Protein AF-A0A0H5RME9-F1 (afdb_monomer_lite)

Structure (mmCIF, N/CA/C/O backbone):
data_AF-A0A0H5RME9-F1
#
_entry.id   AF-A0A0H5RME9-F1
#
loop_
_atom_site.group_PDB
_atom_site.id
_atom_site.type_symbol
_atom_site.label_atom_id
_atom_site.label_alt_id
_atom_site.label_comp_id
_atom_site.label_asym_id
_atom_site.label_entity_id
_atom_site.label_seq_id
_atom_site.pdbx_PDB_ins_code
_atom_site.Cartn_x
_atom_site.Cartn_y
_atom_site.Cartn_z
_atom_site.occupancy
_atom_site.B_iso_or_equiv
_atom_site.auth_seq_id
_atom_site.auth_comp_id
_atom_site.auth_asym_id
_atom_site.auth_atom_id
_atom_site.pdbx_PDB_model_num
ATOM 1 N N . MET A 1 1 ? 6.070 22.089 -0.536 1.00 40.41 1 MET A N 1
ATOM 2 C CA . MET A 1 1 ? 4.831 21.784 0.204 1.00 40.41 1 MET A CA 1
ATOM 3 C C . MET A 1 1 ? 4.880 20.301 0.461 1.00 40.41 1 MET A C 1
ATOM 5 O O . MET A 1 1 ? 4.874 19.531 -0.490 1.00 40.41 1 MET A O 1
ATOM 9 N N . ASP A 1 2 ? 5.138 19.946 1.711 1.00 47.03 2 ASP A N 1
ATOM 10 C CA . ASP A 1 2 ? 5.617 18.626 2.100 1.00 47.03 2 ASP A CA 1
ATOM 11 C C . ASP A 1 2 ? 4.523 17.584 1.878 1.00 47.03 2 ASP A C 1
ATOM 13 O O . ASP A 1 2 ? 3.501 17.574 2.561 1.00 47.03 2 ASP A O 1
ATOM 17 N N . HIS A 1 3 ? 4.734 16.721 0.883 1.00 46.75 3 HIS A N 1
ATOM 18 C CA . HIS A 1 3 ? 3.928 15.527 0.658 1.00 46.75 3 HIS A CA 1
ATOM 19 C C . HIS A 1 3 ? 4.273 14.528 1.754 1.00 46.75 3 HIS A C 1
ATOM 21 O O . HIS A 1 3 ? 5.075 13.623 1.575 1.00 46.75 3 HIS A O 1
ATOM 27 N N . LEU A 1 4 ? 3.729 14.781 2.932 1.00 53.81 4 LEU A N 1
ATOM 28 C CA . LEU A 1 4 ? 3.854 13.961 4.115 1.00 53.81 4 LEU A CA 1
ATOM 29 C C . LEU A 1 4 ? 3.434 12.516 3.783 1.00 53.81 4 LEU A C 1
ATOM 31 O O . LEU A 1 4 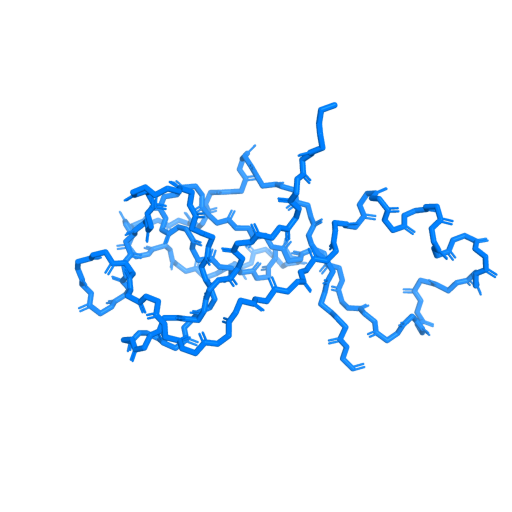? 2.259 12.227 3.578 1.00 53.81 4 LEU A O 1
ATOM 35 N N . PHE A 1 5 ? 4.421 11.617 3.729 1.00 57.16 5 PHE A N 1
ATOM 36 C CA . PHE A 1 5 ? 4.344 10.161 3.486 1.00 57.16 5 PHE A CA 1
ATOM 37 C C . PHE A 1 5 ? 3.650 9.384 4.614 1.00 57.16 5 PHE A C 1
ATOM 39 O O . PHE A 1 5 ? 3.888 8.197 4.840 1.00 57.16 5 PHE A O 1
ATOM 46 N N . TRP A 1 6 ? 2.813 10.083 5.363 1.00 62.12 6 TRP A N 1
ATOM 47 C CA . TRP A 1 6 ? 2.201 9.658 6.597 1.00 62.12 6 TRP A CA 1
ATOM 48 C C . TRP A 1 6 ? 0.726 9.482 6.277 1.00 62.12 6 TRP A C 1
ATOM 50 O O . TRP A 1 6 ? 0.084 10.492 6.032 1.00 62.12 6 TRP A O 1
ATOM 60 N N . ASN A 1 7 ? 0.242 8.238 6.182 1.00 80.19 7 ASN A N 1
ATOM 61 C CA . ASN A 1 7 ? -1.174 7.836 6.329 1.00 80.19 7 ASN A CA 1
ATOM 62 C C . ASN A 1 7 ? -1.429 6.372 5.925 1.00 80.19 7 ASN A C 1
ATOM 64 O O . ASN A 1 7 ? -2.556 5.986 5.615 1.00 80.19 7 ASN A O 1
ATOM 68 N N . TRP A 1 8 ? -0.410 5.512 5.965 1.00 90.56 8 TRP A N 1
ATOM 69 C CA . TRP A 1 8 ? -0.664 4.079 5.926 1.00 90.56 8 TRP A CA 1
ATOM 70 C C . TRP A 1 8 ? -1.287 3.653 7.250 1.00 90.56 8 TRP A C 1
ATOM 72 O O . TRP A 1 8 ? -0.708 3.865 8.314 1.00 90.56 8 TRP A O 1
ATOM 82 N N . ARG A 1 9 ? -2.483 3.078 7.200 1.00 93.62 9 ARG A N 1
ATOM 83 C CA . ARG A 1 9 ? -3.236 2.622 8.368 1.00 93.62 9 ARG A CA 1
ATOM 84 C C . ARG A 1 9 ? -3.446 1.124 8.285 1.00 93.62 9 ARG A C 1
ATO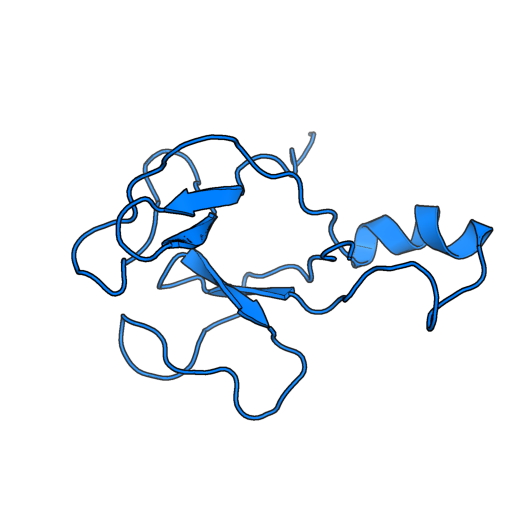M 86 O O . ARG A 1 9 ? -3.648 0.577 7.205 1.00 93.62 9 ARG A O 1
ATOM 93 N N . PHE A 1 10 ? -3.444 0.465 9.433 1.00 94.12 10 PHE A N 1
ATOM 94 C CA . PHE A 1 10 ? -3.889 -0.917 9.527 1.00 94.12 10 PHE A CA 1
ATOM 95 C C . PHE A 1 10 ? -5.412 -0.959 9.632 1.00 94.12 10 PHE A C 1
ATOM 97 O O . PHE A 1 10 ? -5.998 -0.217 10.421 1.00 94.12 10 PHE A O 1
ATOM 104 N N . CYS A 1 11 ? -6.064 -1.805 8.833 1.00 95.06 11 CYS A N 1
ATOM 105 C CA . CYS A 1 11 ? -7.497 -2.022 8.952 1.00 95.06 11 CYS A CA 1
ATOM 106 C C . CYS A 1 11 ? -7.806 -3.148 9.942 1.00 95.06 11 CYS A C 1
ATOM 108 O O . CYS A 1 11 ? -7.425 -4.292 9.712 1.00 95.06 11 CYS A O 1
ATOM 110 N N . GLY A 1 12 ? -8.593 -2.857 10.980 1.00 95.06 12 GLY A N 1
ATOM 111 C CA . GLY A 1 12 ? -9.007 -3.861 11.970 1.00 95.06 12 GLY A CA 1
ATOM 112 C C . GLY A 1 12 ? -9.962 -4.941 11.443 1.00 95.06 12 GLY A C 1
ATOM 113 O O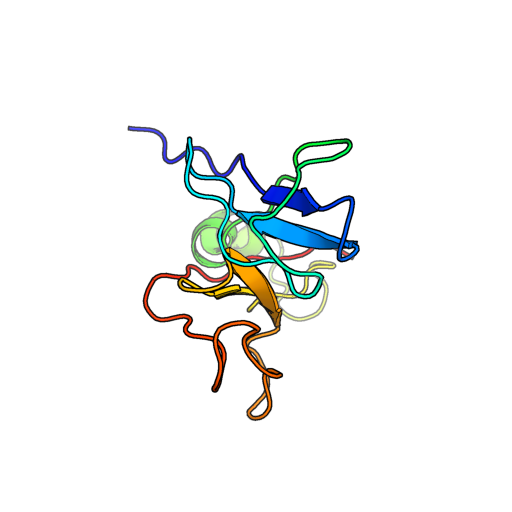 . GLY A 1 12 ? -10.170 -5.942 12.119 1.00 95.06 12 GLY A O 1
ATOM 114 N N . LYS A 1 13 ? -10.541 -4.752 10.249 1.00 94.81 13 LYS A N 1
ATOM 115 C CA . LYS A 1 13 ? -11.482 -5.702 9.634 1.00 94.81 13 LYS A CA 1
ATOM 116 C C . LYS A 1 13 ? -10.771 -6.717 8.743 1.00 94.81 13 LYS A C 1
ATOM 118 O O . LYS A 1 13 ? -10.858 -7.910 8.992 1.00 94.81 13 LYS A O 1
ATOM 123 N N . CYS A 1 14 ? -10.051 -6.241 7.724 1.00 94.50 14 CYS A N 1
ATOM 124 C CA . CYS A 1 14 ? -9.375 -7.105 6.748 1.00 94.50 14 CYS A CA 1
ATOM 125 C C . CYS A 1 14 ? -7.897 -7.371 7.052 1.00 94.50 14 CYS A C 1
ATOM 127 O O . CYS A 1 14 ? -7.250 -8.097 6.304 1.00 94.50 14 CYS A O 1
ATOM 129 N N . PHE A 1 15 ? -7.340 -6.754 8.098 1.00 94.00 15 PHE A N 1
ATOM 130 C CA . PHE A 1 15 ? -5.931 -6.871 8.486 1.00 94.00 15 PHE A CA 1
ATOM 131 C C . PHE A 1 15 ? -4.924 -6.373 7.429 1.00 94.00 15 PHE A C 1
ATOM 133 O O . PHE A 1 15 ? -3.719 -6.569 7.569 1.00 94.00 15 PHE A O 1
ATOM 140 N N . GLY A 1 16 ? -5.399 -5.692 6.382 1.00 92.44 16 GLY A N 1
ATOM 141 C CA . GLY A 1 16 ? -4.565 -5.070 5.358 1.00 92.44 16 GLY A CA 1
ATOM 142 C C . GLY A 1 16 ? -4.118 -3.657 5.735 1.00 92.44 16 GLY A C 1
ATOM 143 O O . GLY A 1 16 ? -4.789 -2.955 6.496 1.00 92.44 16 GLY A O 1
ATOM 144 N N . LEU A 1 17 ? -3.001 -3.220 5.148 1.00 94.12 17 LEU A N 1
ATOM 145 C CA . LEU A 1 17 ? -2.609 -1.812 5.156 1.00 94.12 17 LEU A CA 1
ATOM 146 C C . LEU A 1 17 ? -3.372 -1.054 4.071 1.00 94.12 17 LEU A C 1
ATOM 148 O O . LEU A 1 17 ? -3.455 -1.517 2.931 1.00 94.12 17 LEU A O 1
ATOM 152 N N . PHE A 1 18 ? -3.901 0.117 4.409 1.00 93.69 18 PHE A N 1
ATOM 153 C CA . PHE A 1 18 ? -4.582 0.997 3.470 1.00 93.69 18 PHE A CA 1
ATOM 154 C C . PHE A 1 18 ? -4.107 2.439 3.601 1.00 93.69 18 PHE A C 1
ATOM 156 O O . PHE A 1 18 ? -3.687 2.869 4.674 1.00 93.69 18 PHE A O 1
ATOM 163 N N . TRP A 1 19 ? -4.168 3.177 2.499 1.00 90.81 19 TRP A N 1
ATOM 164 C CA . TRP A 1 19 ? -3.897 4.608 2.499 1.00 90.81 19 TRP A CA 1
ATOM 165 C C . TRP A 1 19 ? -5.145 5.373 2.953 1.00 90.81 19 TRP A C 1
ATOM 167 O O . TRP A 1 19 ? -6.231 5.157 2.415 1.00 90.81 19 TRP A O 1
ATOM 177 N N . GLU A 1 20 ? -5.009 6.254 3.942 1.00 86.50 20 GLU A N 1
ATOM 178 C CA . GLU A 1 20 ? -6.101 7.107 4.423 1.00 86.50 20 GLU A CA 1
ATOM 179 C C . GLU A 1 20 ? -5.889 8.560 3.979 1.00 86.50 20 GLU A C 1
ATOM 181 O O . GLU A 1 20 ? -5.029 9.268 4.497 1.00 86.50 20 GLU A O 1
ATOM 186 N N . GLU A 1 21 ? -6.696 9.046 3.036 1.00 79.25 21 GLU A N 1
ATOM 187 C CA . GLU A 1 21 ? -6.674 10.456 2.636 1.00 79.25 21 GLU A CA 1
ATOM 188 C C . GLU A 1 21 ? -7.948 11.160 3.113 1.00 79.25 21 GLU A C 1
ATOM 190 O O . GLU A 1 21 ? -8.986 11.180 2.445 1.00 79.25 21 GLU A O 1
ATOM 195 N N . GLY A 1 22 ? -7.888 11.721 4.322 1.00 76.56 22 GLY A N 1
ATOM 196 C CA . GLY A 1 22 ? -9.033 12.393 4.932 1.00 76.56 22 GLY A CA 1
ATOM 197 C C . GLY A 1 22 ? -10.205 11.431 5.152 1.00 76.56 22 GLY A C 1
ATOM 198 O O . GLY A 1 22 ? -10.115 10.517 5.964 1.00 76.56 22 GLY A O 1
ATOM 199 N N . GLN A 1 23 ? -11.325 11.645 4.453 1.00 71.69 23 GLN A N 1
ATOM 200 C CA . GLN A 1 23 ? -12.505 10.765 4.526 1.00 71.69 23 GLN A CA 1
ATOM 201 C C . GLN A 1 23 ? -12.440 9.581 3.541 1.00 71.69 23 GLN A C 1
ATOM 203 O O . GLN A 1 23 ? -13.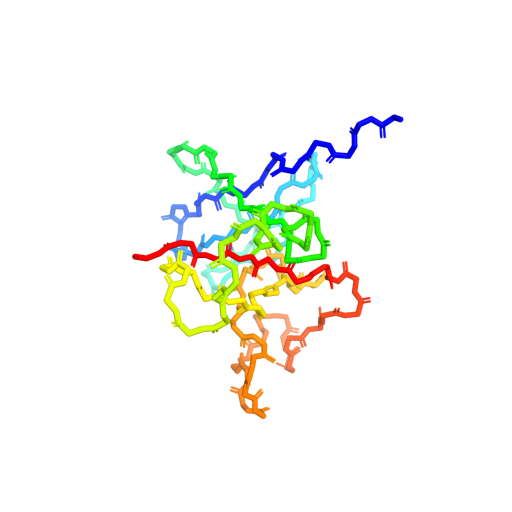297 8.694 3.589 1.00 71.69 23 GLN A O 1
ATOM 208 N N . HIS A 1 24 ? -11.448 9.553 2.646 1.00 80.75 24 HIS A N 1
ATOM 209 C CA . HIS A 1 24 ? -11.295 8.518 1.630 1.00 80.75 24 HIS A CA 1
ATOM 210 C C . HIS A 1 24 ? -10.404 7.388 2.145 1.00 80.75 24 HIS A C 1
ATOM 212 O O . HIS A 1 24 ? -9.206 7.546 2.361 1.00 80.75 24 HIS A O 1
ATOM 218 N N . LYS A 1 25 ? -11.032 6.230 2.336 1.00 84.25 25 LYS A N 1
ATOM 219 C CA . LYS A 1 25 ? -10.447 5.033 2.954 1.00 84.25 25 LYS A CA 1
ATOM 220 C C . LYS A 1 25 ? -10.773 3.762 2.165 1.00 84.25 25 LYS A C 1
ATOM 222 O O . LYS A 1 25 ? -10.745 2.681 2.726 1.00 84.25 25 LYS A O 1
ATOM 227 N N . GLY A 1 26 ? -11.122 3.894 0.883 1.00 89.06 26 GLY A N 1
ATOM 228 C CA . GLY A 1 26 ? -11.371 2.784 -0.047 1.00 89.06 26 GLY A CA 1
ATOM 229 C C . GLY A 1 26 ? -12.389 1.731 0.392 1.00 89.06 26 GLY A C 1
ATOM 230 O O . GLY A 1 26 ? -13.140 1.921 1.344 1.00 89.06 26 GLY A O 1
ATOM 231 N N . HIS A 1 27 ? -12.424 0.622 -0.350 1.00 92.81 27 HIS A N 1
ATOM 232 C CA . HIS A 1 27 ? -13.281 -0.533 -0.083 1.00 92.81 27 HIS A CA 1
ATOM 233 C C . HIS A 1 27 ? -12.522 -1.632 0.669 1.00 92.81 27 HIS A C 1
ATOM 235 O O . HIS A 1 27 ? -11.443 -2.055 0.248 1.00 92.81 27 HIS A O 1
ATOM 241 N N . CYS A 1 28 ? -13.120 -2.126 1.748 1.00 93.88 28 CYS A N 1
ATOM 242 C CA . CYS A 1 28 ? -12.600 -3.225 2.552 1.00 93.88 28 CYS A CA 1
ATOM 243 C C . CYS A 1 28 ? -13.042 -4.578 1.980 1.00 93.88 28 CYS A C 1
ATOM 245 O O . CYS A 1 28 ? -14.187 -4.713 1.562 1.00 93.88 28 CYS A O 1
ATOM 247 N N . SER A 1 29 ? -12.172 -5.596 2.002 1.00 92.81 29 SER A N 1
ATOM 248 C CA . SER A 1 29 ? -12.540 -6.959 1.569 1.00 92.81 29 SER A CA 1
ATOM 249 C C . SER A 1 29 ? -13.667 -7.564 2.407 1.00 92.81 29 SER A C 1
ATOM 251 O O . SER A 1 29 ? -14.456 -8.341 1.885 1.00 92.81 29 SER A O 1
ATOM 253 N N . GLU A 1 30 ? -13.786 -7.144 3.669 1.00 94.94 30 GLU A N 1
ATOM 254 C CA . GLU A 1 30 ? -14.857 -7.556 4.586 1.00 94.94 30 GLU A CA 1
ATOM 255 C C . GLU A 1 30 ? -16.139 -6.716 4.427 1.00 94.94 30 GLU A C 1
ATOM 257 O O . GLU A 1 30 ? -17.077 -6.832 5.214 1.00 94.94 30 GLU A O 1
ATOM 262 N N . GLY A 1 31 ? -16.184 -5.832 3.427 1.00 90.81 31 GLY A N 1
ATOM 263 C CA . GLY A 1 31 ? -17.307 -4.945 3.154 1.00 90.81 31 GLY A CA 1
ATOM 264 C C . GLY A 1 31 ? -17.214 -3.570 3.829 1.00 90.81 31 GLY A C 1
ATOM 265 O O . GLY A 1 31 ? -16.568 -3.354 4.865 1.00 90.81 31 GLY A O 1
ATOM 266 N N . GLY A 1 32 ? -17.887 -2.595 3.211 1.00 91.50 32 GLY A N 1
ATOM 267 C CA . GLY A 1 32 ? -17.838 -1.186 3.611 1.00 91.50 32 GLY A CA 1
ATOM 268 C C . GLY A 1 32 ? -16.462 -0.541 3.384 1.00 91.50 32 GLY A C 1
ATOM 269 O O . GLY A 1 32 ? -15.647 -1.048 2.616 1.00 91.50 32 GLY A O 1
ATOM 270 N N . GLY A 1 33 ? -16.201 0.594 4.042 1.00 92.94 33 GLY A N 1
ATOM 271 C CA . GLY A 1 33 ? -14.897 1.277 3.977 1.00 92.94 33 GLY A CA 1
ATOM 272 C C . GLY A 1 33 ? -13.891 0.762 5.006 1.00 92.94 33 GLY A C 1
ATOM 273 O O . GLY A 1 33 ? -14.311 0.162 5.997 1.00 92.94 33 GLY A O 1
ATOM 274 N N . HIS A 1 34 ? -12.584 0.973 4.811 1.00 94.44 34 HIS A N 1
ATOM 275 C CA . HIS A 1 34 ? -11.579 0.542 5.797 1.00 94.44 34 HIS A CA 1
ATOM 276 C C . HIS A 1 34 ? -11.776 1.210 7.166 1.00 94.44 34 HIS A C 1
ATOM 278 O O . HIS A 1 34 ? -12.239 2.342 7.281 1.00 94.44 34 HIS A O 1
ATOM 284 N N . GLU A 1 35 ? -11.423 0.496 8.228 1.00 94.31 35 GLU A N 1
ATOM 285 C CA . GLU A 1 35 ? -11.510 0.983 9.607 1.00 94.31 35 GLU A CA 1
ATOM 286 C C . GLU A 1 35 ? -10.123 0.974 10.238 1.00 94.31 35 GLU A C 1
ATOM 288 O O . GLU A 1 35 ? -9.580 -0.101 10.500 1.00 94.31 35 GLU A O 1
ATOM 293 N N . ALA A 1 36 ? -9.542 2.162 10.426 1.00 93.38 36 ALA A N 1
ATOM 294 C CA . ALA A 1 36 ? -8.204 2.317 10.979 1.00 93.38 36 ALA A CA 1
ATOM 295 C C . ALA A 1 36 ? -8.139 1.796 12.422 1.00 93.38 36 ALA A C 1
ATOM 297 O O . ALA A 1 36 ? -8.916 2.215 13.278 1.00 93.38 36 ALA A O 1
ATOM 298 N N . ALA A 1 37 ? -7.159 0.944 12.698 1.00 93.44 37 ALA A N 1
ATOM 299 C CA . ALA A 1 37 ? -6.830 0.453 14.025 1.00 93.44 37 ALA A CA 1
ATOM 300 C C . ALA A 1 37 ? -5.314 0.547 14.260 1.00 93.44 37 ALA A C 1
ATOM 302 O O . ALA A 1 37 ? -4.517 0.377 13.339 1.00 93.44 37 ALA A O 1
ATOM 303 N N . GLY A 1 38 ? -4.912 0.807 15.505 1.00 89.00 38 GLY A N 1
ATOM 304 C CA . GLY A 1 38 ? -3.500 0.854 15.890 1.00 89.00 38 GLY A CA 1
ATOM 305 C C . GLY A 1 38 ? -2.723 2.050 15.323 1.00 89.00 38 GLY A C 1
ATOM 306 O O . GLY A 1 38 ? -3.241 3.166 15.240 1.00 89.00 38 GLY A O 1
ATOM 307 N N . LEU A 1 39 ? -1.448 1.807 15.004 1.00 85.75 39 LEU A N 1
ATOM 308 C CA . LEU A 1 39 ? -0.481 2.828 14.595 1.00 85.75 39 LEU A CA 1
ATOM 309 C C . LEU A 1 39 ? -0.689 3.294 13.147 1.00 85.75 39 LEU A C 1
ATOM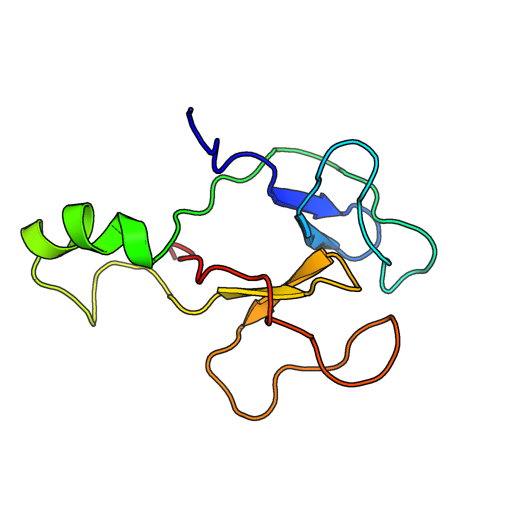 311 O O . LEU A 1 39 ? -1.257 2.589 12.311 1.00 85.75 39 LEU A O 1
ATOM 315 N N . SER A 1 40 ? -0.170 4.487 12.857 1.00 87.56 40 SER A N 1
ATOM 316 C CA . SER A 1 40 ? 0.124 4.905 11.488 1.00 87.56 40 SER A CA 1
ATOM 317 C C . SER A 1 40 ? 1.495 4.373 11.090 1.00 87.56 40 SER A C 1
ATOM 319 O O . SER A 1 40 ? 2.448 4.450 11.866 1.00 87.56 40 SER A O 1
ATOM 321 N N . PHE A 1 41 ? 1.584 3.844 9.879 1.00 86.31 41 PHE A N 1
ATOM 322 C CA . PHE A 1 41 ? 2.798 3.286 9.315 1.00 86.31 41 PHE A CA 1
ATOM 323 C C . PHE A 1 41 ? 3.451 4.295 8.384 1.00 86.31 41 PHE A C 1
ATOM 325 O O . PHE A 1 41 ? 2.796 5.081 7.690 1.00 86.31 41 PHE A O 1
ATOM 332 N N . PHE A 1 42 ? 4.772 4.247 8.379 1.00 83.56 42 PHE A N 1
ATOM 333 C CA . PHE A 1 42 ? 5.609 5.104 7.571 1.00 83.56 42 PHE A CA 1
ATOM 334 C C . PHE A 1 42 ? 6.287 4.236 6.528 1.00 83.56 42 PHE A C 1
ATOM 336 O O . PHE A 1 42 ? 7.150 3.429 6.861 1.00 83.56 42 PHE A O 1
ATOM 343 N N . LEU A 1 43 ? 5.849 4.372 5.278 1.00 83.06 43 LEU A N 1
ATOM 344 C CA . LEU A 1 43 ? 6.447 3.664 4.154 1.00 83.06 43 LEU A CA 1
ATOM 345 C C . LEU A 1 43 ? 7.114 4.677 3.243 1.00 83.06 43 LEU A C 1
ATOM 347 O O . LEU A 1 43 ? 6.478 5.611 2.750 1.00 83.06 43 LEU A O 1
ATOM 351 N N . GLN A 1 44 ? 8.411 4.483 3.046 1.00 80.81 44 GLN A N 1
ATOM 352 C CA . GLN A 1 44 ? 9.229 5.356 2.224 1.00 80.81 44 GLN A CA 1
ATOM 353 C C . GLN A 1 44 ? 8.907 5.105 0.753 1.00 80.81 44 GLN A C 1
ATOM 355 O O . GLN A 1 44 ? 8.697 3.961 0.340 1.00 80.81 44 GLN A O 1
ATOM 360 N N . ARG A 1 45 ? 8.862 6.160 -0.062 1.00 82.94 45 ARG A N 1
ATOM 361 C CA . ARG A 1 45 ? 8.731 5.967 -1.505 1.00 82.94 45 ARG A CA 1
ATOM 362 C C . ARG A 1 45 ? 10.069 5.540 -2.095 1.00 82.94 45 ARG A C 1
ATOM 364 O O . ARG A 1 45 ? 11.107 6.126 -1.794 1.00 82.94 45 ARG A O 1
ATOM 371 N N . ALA A 1 46 ? 10.032 4.549 -2.974 1.00 77.00 46 ALA A N 1
ATOM 372 C CA . ALA A 1 46 ? 11.212 3.998 -3.625 1.00 77.00 46 ALA A CA 1
ATOM 373 C C . ALA A 1 46 ? 11.954 5.037 -4.490 1.00 77.00 46 ALA A C 1
ATOM 375 O O . ALA A 1 46 ? 13.176 4.997 -4.577 1.00 77.00 46 ALA A O 1
ATOM 376 N N . ASP A 1 47 ? 11.243 6.005 -5.079 1.00 75.69 47 ASP A N 1
ATOM 377 C CA . ASP A 1 47 ? 11.845 7.087 -5.873 1.00 75.69 47 ASP A CA 1
ATOM 378 C C . ASP A 1 47 ? 12.650 8.076 -5.014 1.00 75.69 47 ASP A C 1
ATOM 380 O O . ASP A 1 47 ? 13.679 8.583 -5.451 1.00 75.69 47 ASP A O 1
ATOM 384 N N . GLN A 1 48 ? 12.218 8.318 -3.776 1.00 73.50 48 GLN A N 1
ATOM 385 C CA . GLN A 1 48 ? 12.912 9.197 -2.827 1.00 73.50 48 GLN A CA 1
ATOM 386 C C . GLN A 1 48 ? 14.032 8.488 -2.076 1.00 73.50 48 GLN A C 1
ATOM 388 O O . GLN A 1 48 ? 15.015 9.109 -1.674 1.00 73.50 48 GLN A O 1
ATOM 393 N N . LEU A 1 49 ? 13.921 7.169 -1.944 1.00 64.38 49 LEU A N 1
ATOM 394 C CA . LEU A 1 49 ? 15.007 6.334 -1.462 1.00 64.38 49 LEU A CA 1
ATOM 395 C C . LEU A 1 49 ? 16.221 6.349 -2.398 1.00 64.38 49 LEU A C 1
ATOM 397 O O . LEU A 1 49 ? 17.312 6.038 -1.942 1.00 64.38 49 LEU A O 1
ATOM 401 N N . GLY A 1 50 ? 16.087 6.768 -3.660 1.00 57.59 50 GLY A N 1
ATOM 402 C CA . GLY A 1 50 ? 17.217 6.913 -4.583 1.00 57.59 50 GLY A CA 1
ATOM 403 C C . GLY A 1 50 ? 18.336 7.831 -4.069 1.00 57.59 50 GLY A C 1
ATOM 404 O O . GLY A 1 50 ? 19.498 7.584 -4.369 1.00 57.59 50 GLY A O 1
ATOM 405 N N . GLU A 1 51 ? 18.032 8.837 -3.242 1.00 59.88 51 GLU A N 1
ATOM 406 C CA . GLU A 1 51 ? 19.055 9.675 -2.591 1.00 59.88 51 GLU A CA 1
ATOM 407 C C . GLU A 1 51 ? 19.632 9.010 -1.323 1.00 59.88 51 GLU A C 1
ATOM 409 O O . GLU A 1 51 ? 20.823 9.138 -1.037 1.00 59.88 51 GLU A O 1
ATOM 414 N N . TYR A 1 52 ? 18.824 8.231 -0.592 1.00 52.38 52 TYR A N 1
ATOM 415 C CA . TYR A 1 52 ? 19.226 7.560 0.654 1.00 52.38 52 TYR A CA 1
ATOM 416 C C . TYR A 1 52 ? 20.019 6.254 0.415 1.00 52.38 52 TYR A C 1
ATOM 418 O O . TYR A 1 52 ? 20.965 5.953 1.144 1.00 52.38 52 TYR A O 1
ATOM 426 N N . LEU A 1 53 ? 19.681 5.500 -0.638 1.00 51.66 53 LEU A N 1
ATOM 427 C CA . LEU A 1 53 ? 20.257 4.195 -0.999 1.00 51.66 53 LEU A CA 1
ATOM 428 C C . LEU A 1 53 ? 21.511 4.295 -1.886 1.00 51.66 53 LEU A C 1
ATOM 430 O O . LEU A 1 53 ? 22.326 3.373 -1.914 1.00 51.66 53 LEU A O 1
ATOM 434 N N . ASN A 1 54 ? 21.748 5.428 -2.559 1.00 50.88 54 ASN A N 1
ATOM 435 C CA . ASN A 1 54 ? 22.972 5.641 -3.350 1.00 50.88 54 ASN A CA 1
ATOM 436 C C . ASN A 1 54 ? 24.223 5.875 -2.470 1.00 50.88 54 ASN A C 1
ATOM 438 O O . ASN A 1 54 ? 25.342 5.934 -2.971 1.00 50.88 54 ASN A O 1
ATOM 442 N N . ARG A 1 55 ? 24.052 5.966 -1.141 1.00 51.72 55 ARG A N 1
ATOM 443 C CA . ARG A 1 55 ? 25.158 5.949 -0.168 1.00 51.72 55 ARG A CA 1
ATOM 444 C C . ARG A 1 55 ? 25.558 4.533 0.267 1.00 51.72 55 ARG A C 1
ATOM 446 O O . ARG A 1 55 ? 26.649 4.370 0.805 1.00 51.72 55 ARG A O 1
ATOM 453 N N . SER A 1 56 ? 24.709 3.523 0.059 1.00 54.00 56 SER A N 1
ATOM 454 C CA . SER A 1 56 ? 24.998 2.137 0.455 1.00 54.00 56 SER A CA 1
ATOM 455 C C . SER A 1 56 ? 25.335 1.223 -0.722 1.00 54.00 56 SER A C 1
ATOM 457 O O . SER A 1 56 ? 25.995 0.214 -0.504 1.00 54.00 56 SER A O 1
ATOM 459 N N . GLY A 1 57 ? 24.971 1.575 -1.962 1.00 47.03 57 GLY A N 1
ATOM 460 C CA . GLY A 1 57 ? 25.361 0.796 -3.144 1.00 47.03 57 GLY A CA 1
ATOM 461 C C . GLY A 1 57 ? 24.752 -0.606 -3.169 1.00 47.03 57 GLY A C 1
ATOM 462 O O . GLY A 1 57 ? 25.383 -1.546 -3.647 1.00 47.03 57 GLY A O 1
ATOM 463 N N . VAL A 1 58 ? 23.539 -0.759 -2.636 1.00 50.41 58 VAL A N 1
ATOM 464 C CA . VAL A 1 58 ? 22.895 -2.062 -2.520 1.00 50.41 58 VAL A CA 1
ATOM 465 C C . VAL A 1 58 ? 21.507 -2.021 -3.157 1.00 50.41 58 VAL A C 1
ATOM 467 O O . VAL A 1 58 ? 20.666 -1.226 -2.763 1.00 50.41 58 VAL A O 1
ATOM 470 N N . TRP A 1 59 ? 21.272 -2.870 -4.158 1.00 54.00 59 TRP A N 1
ATOM 471 C CA . TRP A 1 59 ? 19.935 -3.203 -4.688 1.00 54.00 59 TRP A CA 1
ATOM 472 C C . TRP A 1 59 ? 19.519 -4.639 -4.293 1.00 54.00 59 TRP A C 1
ATOM 474 O O . TRP A 1 59 ? 18.384 -5.047 -4.472 1.00 54.00 59 TRP A O 1
ATOM 484 N N . GLU A 1 60 ? 20.436 -5.371 -3.656 1.00 48.94 60 GLU A N 1
ATOM 485 C CA . GLU A 1 60 ? 20.288 -6.703 -3.058 1.00 48.94 60 GLU A CA 1
ATOM 486 C C . GLU A 1 60 ? 20.986 -6.648 -1.684 1.00 48.94 60 GLU A C 1
ATOM 488 O O . GLU A 1 60 ? 22.193 -6.871 -1.593 1.00 48.94 60 GLU A O 1
ATOM 493 N N . GLY A 1 61 ? 20.280 -6.190 -0.637 1.00 51.53 61 GLY A N 1
ATOM 494 C CA . GLY A 1 61 ? 20.841 -6.023 0.723 1.00 51.53 61 GLY A CA 1
ATOM 495 C C . GLY A 1 61 ? 20.581 -4.682 1.433 1.00 51.53 61 GLY A C 1
ATOM 496 O O . GLY A 1 61 ? 21.255 -4.361 2.408 1.00 51.53 61 GLY A O 1
ATOM 497 N N . THR A 1 62 ? 19.590 -3.905 0.988 1.00 59.34 62 THR A N 1
ATOM 498 C CA . THR A 1 62 ? 19.042 -2.762 1.750 1.00 59.34 62 THR A CA 1
ATOM 499 C C . THR A 1 62 ? 18.142 -3.190 2.905 1.00 59.34 62 THR A C 1
ATOM 501 O O . THR A 1 62 ? 17.726 -2.339 3.683 1.00 59.34 62 THR A O 1
ATOM 504 N N . GLY A 1 63 ? 17.810 -4.485 2.998 1.00 71.06 63 GLY A N 1
ATOM 505 C CA . GLY A 1 63 ? 16.762 -4.964 3.896 1.00 71.06 63 GLY A CA 1
ATOM 506 C C . GLY A 1 63 ? 15.406 -4.356 3.548 1.00 71.06 63 GLY A C 1
ATOM 507 O O . GLY A 1 63 ? 14.617 -4.097 4.439 1.00 71.06 63 GLY A O 1
ATOM 508 N N . ALA A 1 64 ? 15.152 -4.036 2.273 1.00 78.00 64 ALA A N 1
ATOM 509 C CA . ALA A 1 64 ? 13.880 -3.479 1.840 1.00 78.00 64 ALA A CA 1
ATOM 510 C C . ALA A 1 64 ? 13.409 -4.104 0.529 1.00 78.00 64 ALA A C 1
ATOM 512 O O . ALA A 1 64 ? 14.188 -4.316 -0.399 1.00 78.00 64 ALA A O 1
ATOM 513 N N . GLN A 1 65 ? 12.115 -4.393 0.459 1.00 83.44 65 GLN A N 1
ATOM 514 C CA . GLN A 1 65 ? 11.425 -4.817 -0.747 1.00 83.44 65 GLN A CA 1
ATOM 515 C C . GLN A 1 65 ? 10.762 -3.592 -1.371 1.00 83.44 65 GLN A C 1
ATOM 517 O O . GLN A 1 65 ? 9.974 -2.916 -0.713 1.00 83.44 65 GLN A O 1
ATOM 522 N N . ASP A 1 66 ? 11.081 -3.298 -2.627 1.00 82.56 66 ASP A N 1
ATOM 523 C CA . ASP A 1 66 ? 10.481 -2.200 -3.380 1.00 82.56 66 ASP A CA 1
ATOM 524 C C . ASP A 1 66 ? 9.170 -2.637 -4.065 1.00 82.56 66 ASP A C 1
ATOM 526 O O . ASP A 1 66 ? 8.647 -3.717 -3.814 1.00 82.56 66 ASP A O 1
ATOM 530 N N . ASN A 1 67 ? 8.597 -1.793 -4.928 1.00 88.19 67 ASN A N 1
ATOM 531 C CA . ASN A 1 67 ? 7.403 -2.118 -5.722 1.00 88.19 67 ASN A CA 1
ATOM 532 C C . ASN A 1 67 ? 6.127 -2.488 -4.949 1.00 88.19 67 ASN A C 1
ATOM 534 O O . ASN A 1 67 ? 5.172 -2.999 -5.546 1.00 88.19 67 ASN A O 1
ATOM 538 N N . TRP A 1 68 ? 6.036 -2.132 -3.672 1.00 92.25 68 TRP A N 1
ATOM 539 C CA . TRP A 1 68 ? 4.747 -2.064 -2.995 1.00 92.25 68 TRP A CA 1
ATOM 540 C C . TRP A 1 68 ? 3.922 -0.919 -3.585 1.00 92.25 68 TRP A C 1
ATOM 542 O O . TRP A 1 68 ? 4.448 0.157 -3.871 1.00 92.25 68 TRP A O 1
ATOM 552 N N . ARG A 1 69 ? 2.641 -1.170 -3.854 1.00 93.75 69 ARG A N 1
ATOM 553 C CA . ARG A 1 69 ? 1.720 -0.260 -4.545 1.00 93.75 69 ARG A CA 1
ATOM 554 C C . ARG A 1 69 ? 0.415 -0.162 -3.781 1.00 93.75 69 ARG A C 1
ATOM 556 O O . ARG A 1 69 ? -0.006 -1.115 -3.143 1.00 93.75 69 ARG A O 1
ATOM 563 N N . TRP A 1 70 ? -0.277 0.952 -3.924 1.00 92.62 70 TRP A N 1
ATOM 564 C CA . TRP A 1 70 ? -1.631 1.114 -3.426 1.00 92.62 70 TRP A CA 1
ATOM 565 C C . TRP A 1 70 ? -2.617 1.092 -4.597 1.00 92.62 70 TRP A C 1
ATOM 567 O O . TRP A 1 70 ? -2.294 1.516 -5.706 1.00 92.62 70 TRP A O 1
ATOM 577 N N . CYS A 1 71 ? -3.806 0.534 -4.386 1.00 95.19 71 CYS A N 1
ATOM 578 C CA . CYS A 1 71 ? -4.843 0.498 -5.416 1.00 95.19 71 CYS A CA 1
ATOM 579 C C . CYS A 1 71 ? -5.783 1.699 -5.274 1.00 95.19 71 CYS A C 1
ATOM 581 O O . CYS A 1 71 ? -6.433 1.816 -4.236 1.00 95.19 71 CYS A O 1
ATOM 583 N N . ARG A 1 72 ? -5.971 2.516 -6.321 1.00 92.50 72 ARG A N 1
ATOM 584 C CA . ARG A 1 72 ? -6.843 3.712 -6.250 1.00 92.50 72 ARG A CA 1
ATOM 585 C C . ARG A 1 72 ? -8.327 3.425 -5.989 1.00 92.50 72 ARG A C 1
ATOM 587 O O . ARG A 1 72 ? -9.099 4.329 -5.696 1.00 92.50 72 ARG A O 1
ATOM 594 N N . HIS A 1 73 ? -8.748 2.166 -6.116 1.00 92.19 73 HIS A N 1
ATOM 595 C CA . HIS A 1 73 ? -10.130 1.744 -5.884 1.00 92.19 73 HIS A CA 1
ATOM 596 C C . HIS A 1 73 ? -10.367 1.213 -4.471 1.00 92.19 73 HIS A C 1
ATOM 598 O O . HIS A 1 73 ? -11.296 1.642 -3.788 1.00 92.19 73 HIS A O 1
ATOM 604 N N . CYS A 1 74 ? -9.536 0.273 -4.014 1.00 94.75 74 CYS A N 1
ATOM 605 C CA . CYS A 1 74 ? -9.707 -0.348 -2.698 1.00 94.75 74 CYS A CA 1
ATOM 606 C C . CYS A 1 74 ? -8.814 0.258 -1.615 1.00 94.75 74 CYS A C 1
ATOM 608 O O . CYS A 1 74 ? -8.969 -0.074 -0.449 1.00 94.75 74 CYS A O 1
ATOM 610 N N . TYR A 1 75 ? -7.891 1.142 -1.981 1.00 93.88 75 TYR A N 1
ATOM 611 C CA . TYR A 1 75 ? -6.950 1.833 -1.102 1.00 93.88 75 TYR A CA 1
ATOM 612 C C . TYR A 1 75 ? -5.950 0.922 -0.372 1.00 93.88 75 TYR A C 1
ATOM 614 O O . TYR A 1 75 ? -5.103 1.405 0.371 1.00 93.88 75 TYR A O 1
ATOM 622 N N . THR A 1 76 ? -6.009 -0.391 -0.600 1.00 94.81 76 THR A N 1
ATOM 623 C CA . THR A 1 76 ? -5.135 -1.387 0.028 1.00 94.81 76 THR A CA 1
ATOM 624 C C . THR A 1 76 ? -3.767 -1.439 -0.645 1.00 94.81 76 THR A C 1
ATOM 626 O O . THR A 1 76 ? -3.652 -1.263 -1.863 1.00 94.81 76 THR A O 1
ATOM 629 N N . MET A 1 77 ? -2.749 -1.724 0.163 1.00 94.69 77 MET A N 1
ATOM 630 C CA . MET A 1 77 ? -1.405 -2.053 -0.285 1.00 94.69 77 MET A CA 1
ATOM 631 C C . MET A 1 77 ? -1.360 -3.440 -0.937 1.00 94.69 77 MET A C 1
ATOM 633 O O . MET A 1 77 ? -1.898 -4.406 -0.401 1.00 94.69 77 MET A O 1
ATOM 637 N N . PHE A 1 78 ? -0.660 -3.563 -2.056 1.00 95.00 78 PHE A N 1
ATOM 638 C CA . PHE A 1 78 ? -0.387 -4.830 -2.718 1.00 95.00 78 PHE A CA 1
ATOM 639 C C . PHE A 1 78 ? 1.014 -4.825 -3.335 1.00 95.00 78 PHE A C 1
ATOM 641 O O . PHE A 1 78 ? 1.567 -3.775 -3.668 1.00 95.00 78 PHE A O 1
ATOM 648 N N . PHE A 1 79 ? 1.604 -6.006 -3.499 1.00 93.62 79 PHE A N 1
ATOM 649 C CA . PHE A 1 79 ? 2.903 -6.125 -4.150 1.00 93.62 79 PHE A CA 1
ATOM 650 C C . PHE A 1 79 ? 2.738 -6.117 -5.676 1.00 93.62 79 PHE A C 1
ATOM 652 O O . PHE A 1 79 ? 2.068 -6.976 -6.251 1.00 93.62 79 PHE A O 1
ATOM 659 N N . GLY A 1 80 ? 3.343 -5.130 -6.340 1.00 92.25 80 GLY A N 1
ATOM 660 C CA . GLY A 1 80 ? 3.191 -4.885 -7.776 1.00 92.25 80 GLY A CA 1
ATOM 661 C C . GLY A 1 80 ? 4.292 -5.476 -8.659 1.00 92.25 80 GLY A C 1
ATOM 662 O O . GLY A 1 80 ? 4.326 -5.132 -9.842 1.00 92.25 80 GLY A O 1
ATOM 663 N N . GLY A 1 81 ? 5.191 -6.294 -8.095 1.00 88.81 81 GLY A N 1
ATOM 664 C CA . GLY A 1 81 ? 6.371 -6.849 -8.774 1.00 88.81 81 GLY A CA 1
ATOM 665 C C . GLY A 1 81 ? 6.145 -8.154 -9.550 1.00 88.81 81 GLY A C 1
ATOM 666 O O . GLY A 1 81 ? 7.083 -8.663 -10.151 1.00 88.81 81 GLY A O 1
ATOM 667 N N . PHE A 1 82 ? 4.922 -8.692 -9.559 1.00 88.94 82 PHE A N 1
ATOM 668 C CA . PHE A 1 82 ? 4.554 -9.890 -10.325 1.00 88.94 82 PHE A CA 1
ATOM 669 C C . PHE A 1 82 ? 3.462 -9.594 -11.359 1.00 88.94 82 PHE A C 1
ATOM 671 O O . PHE A 1 82 ? 2.714 -8.620 -11.232 1.00 88.94 82 PHE A O 1
ATOM 678 N N . ASP A 1 83 ? 3.314 -10.480 -12.346 1.00 88.69 83 ASP A N 1
ATOM 679 C CA . ASP A 1 83 ? 2.223 -10.413 -13.330 1.00 88.69 83 ASP A CA 1
ATOM 680 C C . ASP A 1 83 ? 0.855 -10.632 -12.669 1.00 88.69 83 ASP A C 1
ATOM 682 O O . ASP A 1 83 ? -0.120 -9.939 -12.964 1.00 88.69 83 ASP A O 1
ATOM 686 N N . LYS A 1 84 ? 0.783 -11.570 -11.715 1.00 88.94 84 LYS A N 1
ATOM 687 C CA . LYS A 1 84 ? -0.416 -11.826 -10.913 1.00 88.94 84 LYS A CA 1
ATOM 688 C C . LYS A 1 84 ? -0.350 -11.033 -9.608 1.00 88.94 84 LYS A C 1
ATOM 690 O O . LYS A 1 84 ? 0.398 -11.389 -8.705 1.00 88.94 84 LYS A O 1
ATOM 695 N N . GLN A 1 85 ? -1.177 -9.995 -9.501 1.00 89.00 85 GLN A N 1
ATOM 696 C CA . GLN A 1 85 ? -1.157 -9.026 -8.389 1.00 89.00 85 GLN A CA 1
ATOM 697 C C . GLN A 1 85 ? -2.306 -9.215 -7.385 1.00 89.00 85 GLN A C 1
ATOM 699 O O . GLN A 1 85 ? -2.453 -8.423 -6.464 1.00 89.00 85 GLN A O 1
ATOM 704 N N . GLY A 1 86 ? -3.121 -10.263 -7.551 1.00 89.75 86 GLY A N 1
ATOM 705 C CA . GLY A 1 86 ? -4.334 -10.476 -6.758 1.00 89.75 86 GLY A CA 1
ATOM 706 C C . GLY A 1 86 ? -5.564 -9.790 -7.357 1.00 89.75 86 GLY A C 1
ATOM 707 O O . GLY A 1 86 ? -5.536 -9.316 -8.496 1.00 89.75 86 GLY A O 1
ATOM 708 N N . SER A 1 87 ? -6.662 -9.794 -6.604 1.00 93.00 87 SER A N 1
ATOM 709 C CA . SER A 1 87 ? -7.957 -9.265 -7.040 1.00 93.00 87 SER A CA 1
ATOM 710 C C . SER A 1 87 ? -8.364 -8.069 -6.196 1.00 93.00 87 SER A C 1
ATOM 712 O O . SER A 1 87 ? -8.309 -8.115 -4.968 1.00 93.00 87 SER A O 1
ATOM 714 N N . CYS A 1 88 ? -8.838 -7.020 -6.863 1.00 94.88 88 CYS A N 1
ATOM 715 C CA . CYS A 1 88 ? -9.392 -5.865 -6.185 1.00 94.88 88 CYS A CA 1
ATOM 716 C C . CYS A 1 88 ? -10.763 -6.223 -5.584 1.00 94.88 88 CYS A C 1
ATOM 718 O O . CYS A 1 88 ? -11.613 -6.756 -6.303 1.00 94.88 88 CYS A O 1
ATOM 720 N N . PRO A 1 89 ? -11.038 -5.873 -4.314 1.00 92.38 89 PRO A N 1
ATOM 721 C CA . PRO A 1 89 ? -12.365 -6.018 -3.713 1.00 92.38 89 PRO A CA 1
ATOM 722 C C . PRO A 1 89 ? -13.490 -5.305 -4.478 1.00 92.38 89 PRO A C 1
ATOM 724 O O . PRO A 1 89 ? -14.643 -5.708 -4.394 1.00 92.38 89 PRO A O 1
ATOM 727 N N . THR A 1 90 ? -13.170 -4.271 -5.263 1.00 93.25 90 THR A N 1
ATOM 728 C CA . THR A 1 90 ? -14.143 -3.590 -6.137 1.00 93.25 90 THR A CA 1
ATOM 729 C C . THR A 1 90 ? -14.398 -4.332 -7.457 1.00 93.25 90 THR A C 1
ATOM 731 O O . THR A 1 90 ? -15.149 -3.838 -8.294 1.00 93.25 90 THR A O 1
ATOM 734 N N . GLY A 1 91 ? -13.764 -5.489 -7.665 1.00 92.94 91 GLY A N 1
ATOM 735 C CA . GLY A 1 91 ? -13.770 -6.258 -8.907 1.00 92.94 91 GLY A CA 1
ATOM 736 C C . GLY A 1 91 ? -12.550 -5.975 -9.792 1.00 92.94 91 GLY A C 1
ATOM 737 O O . GLY A 1 91 ? -12.054 -4.852 -9.857 1.00 92.94 91 GLY A O 1
ATOM 738 N N . GLY A 1 92 ? -12.073 -7.007 -10.495 1.00 92.62 92 GLY A N 1
ATOM 739 C CA . GLY A 1 92 ? -10.945 -6.909 -11.430 1.00 92.62 92 GLY A CA 1
ATOM 740 C C . GLY A 1 92 ? -9.561 -6.929 -10.768 1.00 92.62 92 GLY A C 1
ATOM 741 O 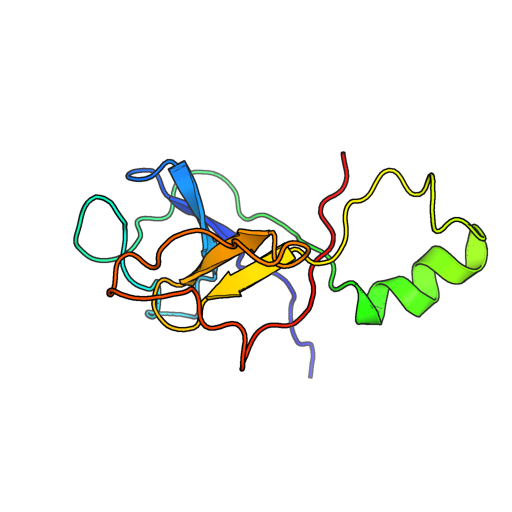O . GLY A 1 92 ? -9.391 -7.409 -9.646 1.00 92.62 92 GLY A O 1
ATOM 742 N N . ALA A 1 93 ? -8.554 -6.450 -11.501 1.00 94.50 93 ALA A N 1
ATOM 743 C CA . ALA A 1 93 ? -7.179 -6.316 -11.017 1.00 94.50 93 ALA A CA 1
ATOM 744 C C . ALA A 1 93 ? -6.999 -5.034 -10.187 1.00 94.50 93 ALA A C 1
ATOM 746 O O . ALA A 1 93 ? -7.778 -4.089 -10.311 1.00 94.50 93 ALA A O 1
ATOM 747 N N . HIS A 1 94 ? -5.961 -4.987 -9.352 1.00 95.88 94 HIS A N 1
ATOM 748 C CA . HIS A 1 94 ? -5.595 -3.755 -8.656 1.00 95.88 94 HIS A CA 1
ATOM 749 C C . HIS A 1 94 ? -5.126 -2.675 -9.642 1.00 95.88 94 HIS A C 1
ATOM 751 O O . HIS A 1 94 ? -4.318 -2.943 -10.530 1.00 95.88 94 HIS A O 1
ATOM 757 N N . ASP A 1 95 ? -5.603 -1.445 -9.449 1.00 94.88 95 ASP A N 1
ATOM 758 C CA . ASP A 1 95 ? -5.232 -0.295 -10.270 1.00 94.88 95 ASP A CA 1
ATOM 759 C C . ASP A 1 95 ? -4.179 0.570 -9.561 1.00 94.88 95 ASP A C 1
ATOM 761 O O . ASP A 1 95 ? -4.480 1.270 -8.591 1.00 94.88 95 ASP A O 1
ATOM 765 N N . LYS A 1 96 ? -2.941 0.510 -10.066 1.00 93.19 96 LYS A N 1
ATOM 766 C CA . LYS A 1 96 ? -1.774 1.263 -9.576 1.00 93.19 96 LYS A CA 1
ATOM 767 C C . LYS A 1 96 ? -1.495 2.558 -10.342 1.00 93.19 96 LYS A C 1
ATOM 769 O O . LYS A 1 96 ? -0.413 3.115 -10.159 1.00 93.19 96 LYS A O 1
ATOM 774 N N . SER A 1 97 ? -2.402 3.030 -11.202 1.00 93.81 97 SER A N 1
ATOM 775 C CA . SER A 1 97 ? -2.155 4.199 -12.064 1.00 93.81 97 SER A CA 1
ATOM 776 C C . SER A 1 97 ? -1.802 5.473 -11.288 1.00 93.81 97 SER A C 1
ATOM 778 O O . SER A 1 97 ? -1.104 6.334 -11.813 1.00 93.81 97 SER A O 1
ATOM 780 N N . GLU A 1 98 ? -2.253 5.575 -10.037 1.00 90.94 98 GLU A N 1
ATOM 781 C CA . GLU A 1 98 ? -2.026 6.719 -9.140 1.00 90.94 98 GLU A CA 1
ATOM 782 C C . GLU A 1 98 ? -1.086 6.375 -7.968 1.00 90.94 98 GLU A C 1
ATOM 784 O O . GLU A 1 98 ? -0.965 7.118 -6.994 1.00 90.94 98 GLU A O 1
ATOM 789 N N . SER A 1 99 ? -0.401 5.230 -8.042 1.00 89.38 99 SER A N 1
ATOM 790 C CA . SER A 1 99 ? 0.485 4.762 -6.982 1.00 89.38 99 SER A CA 1
ATOM 791 C C . SER A 1 99 ? 1.943 5.080 -7.262 1.00 89.38 99 SER A C 1
ATOM 793 O O . SER A 1 99 ? 2.530 4.607 -8.240 1.00 89.38 99 SER A O 1
ATOM 795 N N . TYR A 1 100 ? 2.592 5.716 -6.290 1.00 88.44 100 TYR A N 1
ATOM 796 C CA . TYR A 1 100 ? 4.043 5.618 -6.158 1.00 88.44 100 TYR A CA 1
ATOM 797 C C . TYR A 1 100 ? 4.472 4.167 -5.881 1.00 88.44 100 TYR A C 1
ATOM 799 O O . TYR A 1 100 ? 3.649 3.310 -5.552 1.00 88.44 100 TYR A O 1
ATOM 807 N N . GLY A 1 101 ? 5.759 3.869 -6.055 1.00 88.12 101 GLY A N 1
ATOM 808 C CA . GLY A 1 101 ? 6.349 2.649 -5.506 1.00 88.12 101 GLY A CA 1
ATOM 809 C C . GLY A 1 101 ? 6.772 2.916 -4.069 1.00 88.12 101 GLY A C 1
ATOM 810 O O . GLY A 1 101 ? 7.463 3.901 -3.825 1.00 88.12 101 GLY A O 1
ATOM 811 N N . TYR A 1 102 ? 6.368 2.066 -3.136 1.00 87.44 102 TYR A N 1
ATOM 812 C CA . TYR A 1 102 ? 6.785 2.121 -1.739 1.00 87.44 102 TYR A CA 1
ATOM 813 C C . TYR A 1 102 ? 7.796 1.011 -1.465 1.00 87.44 102 TYR A C 1
ATOM 815 O O . TYR A 1 102 ? 7.757 -0.049 -2.096 1.00 87.44 102 TYR A O 1
ATOM 823 N N . ALA A 1 103 ? 8.697 1.272 -0.529 1.00 84.69 103 ALA A N 1
ATOM 824 C CA . ALA A 1 103 ? 9.597 0.277 0.014 1.00 84.69 103 ALA A CA 1
ATOM 825 C C . ALA A 1 103 ? 9.100 -0.174 1.387 1.00 84.69 103 ALA A C 1
ATOM 827 O O . ALA A 1 103 ? 8.731 0.648 2.231 1.00 84.69 103 ALA A O 1
ATOM 828 N N . LEU A 1 104 ? 9.100 -1.486 1.586 1.00 84.69 104 LEU A N 1
ATOM 829 C CA . LEU A 1 104 ? 8.856 -2.129 2.865 1.00 84.69 104 LEU A CA 1
ATOM 830 C C . LEU A 1 104 ? 10.184 -2.686 3.367 1.00 84.69 104 LEU A C 1
ATOM 832 O O . LEU A 1 104 ? 10.744 -3.583 2.740 1.00 84.69 104 LEU A O 1
ATOM 836 N N . GLU A 1 105 ? 10.681 -2.155 4.475 1.00 79.69 105 GLU A N 1
ATOM 837 C CA . GLU A 1 105 ? 11.848 -2.713 5.161 1.00 79.69 105 GLU A CA 1
ATOM 838 C C . GLU A 1 105 ? 11.482 -4.053 5.830 1.00 79.69 105 GLU A C 1
ATOM 840 O O . GLU A 1 105 ? 10.356 -4.204 6.315 1.00 79.69 105 GLU A O 1
ATOM 845 N N . TYR A 1 106 ? 12.395 -5.029 5.825 1.00 72.06 106 TYR A N 1
ATOM 846 C CA . TYR A 1 106 ? 12.218 -6.372 6.388 1.00 72.06 106 TYR A CA 1
ATOM 847 C C . TYR A 1 106 ? 13.464 -6.880 7.121 1.00 72.06 106 TYR A C 1
ATOM 849 O O . TYR A 1 106 ? 14.596 -6.514 6.729 1.00 72.06 106 TYR A O 1
#

Foldseek 3Di:
DDPPQWAFFQFPQQRFTFGDDPPDQAADLNGDGGDGDDDIDRWAFPVVCVVVCVVVPDPPPPQKDKQWAAAPHRRTIWRRPDPCTDADSVGDDGHRVVITITIDHD

Secondary structure (DSSP, 8-state):
-----EEEEEETTT--EEE-BTTB--B-TTSSB--EEEEEEE-EEHHHHHHHHTTTT-SSSSSEEEEEEE-TTT-BEEE-SSS-----TTSSS---TTPPPEEEE-

Sequence (106 aa):
MDHLFWNWRFCGKCFGLFWEEGQHKGHCSEGGGHEAAGLSFFLQRADQLGEYLNRSGVWEGTGAQDNWRWCRHCYTMFFGGFDKQGSCPTGGAHDKSESYGYALEY

Organism: NCBI:txid146018

pLDDT: mean 82.21, std 15.37, range [40.41, 95.88]

Radius of gyration: 14.25 Å; chains: 1; bounding box: 43×34×29 Å